Protein AF-A0A059F1Z1-F1 (afdb_monomer_lite)

Radius of gyration: 28.46 Å; chains: 1; bounding box: 119×23×48 Å

Secondary structure (DSSP, 8-state):
-------------------TTS---S----EETTEEGGG--GGG-S--GGGSTT--GGGT-STT--HHHHHHHHHHHHHHHT-----HHHHHHHHHHHHHHHHHHTT--

Sequence (109 aa):
MEDEIKLEDESSVNSIEVVLDQPIEEKQVPLMEGNIIYDFEIDNMEDKPWNKPGADITDYFNYGFNETTWKKYCIAQREFVGGKKEDDSTRKNEREDRFYKERRRDKRW

Structure (mmCIF, N/CA/C/O backbone):
data_AF-A0A059F1Z1-F1
#
_entry.id   AF-A0A059F1Z1-F1
#
loop_
_atom_site.group_PDB
_atom_site.id
_atom_site.type_symbol
_atom_site.label_atom_id
_atom_site.label_alt_id
_atom_site.label_comp_id
_atom_site.label_asym_id
_atom_site.label_entity_id
_atom_site.label_seq_id
_atom_site.pdbx_PDB_ins_code
_atom_site.Cartn_x
_atom_site.Cartn_y
_atom_site.Cartn_z
_atom_site.occupancy
_atom_site.B_iso_or_equiv
_atom_site.auth_seq_id
_atom_site.auth_comp_id
_atom_site.auth_asym_id
_atom_site.auth_atom_id
_atom_site.pdbx_PDB_model_num
ATOM 1 N N . MET A 1 1 ? -58.155 4.419 -7.789 1.00 43.25 1 MET A N 1
ATOM 2 C CA . MET A 1 1 ? -57.543 5.117 -8.932 1.00 43.25 1 MET A CA 1
ATOM 3 C C . MET A 1 1 ? -56.071 5.059 -8.611 1.00 43.25 1 MET A C 1
ATOM 5 O O . MET A 1 1 ? -55.669 5.647 -7.620 1.00 43.25 1 MET A O 1
ATOM 9 N N . GLU A 1 2 ? -55.394 4.100 -9.226 1.00 41.12 2 GLU A N 1
ATOM 10 C CA . GLU A 1 2 ? -54.045 3.678 -8.856 1.00 41.12 2 GLU A CA 1
ATOM 11 C C . GLU A 1 2 ? -53.060 4.760 -9.298 1.00 41.12 2 GLU A C 1
ATOM 13 O O . GLU A 1 2 ? -53.118 5.202 -10.444 1.00 41.12 2 GLU A O 1
ATOM 18 N N . ASP A 1 3 ? -52.217 5.221 -8.374 1.00 47.94 3 ASP A N 1
ATOM 19 C CA . ASP A 1 3 ? -51.153 6.170 -8.677 1.00 47.94 3 ASP A CA 1
ATOM 20 C C . ASP A 1 3 ? -50.056 5.439 -9.458 1.00 47.94 3 ASP A C 1
ATOM 22 O O . ASP A 1 3 ? -49.394 4.523 -8.966 1.00 47.94 3 ASP A O 1
ATOM 26 N N . GLU A 1 4 ? -49.921 5.829 -10.719 1.00 58.94 4 GLU A N 1
ATOM 27 C CA . GLU A 1 4 ? -48.969 5.313 -11.691 1.00 58.94 4 GLU A CA 1
ATOM 28 C C . GLU A 1 4 ?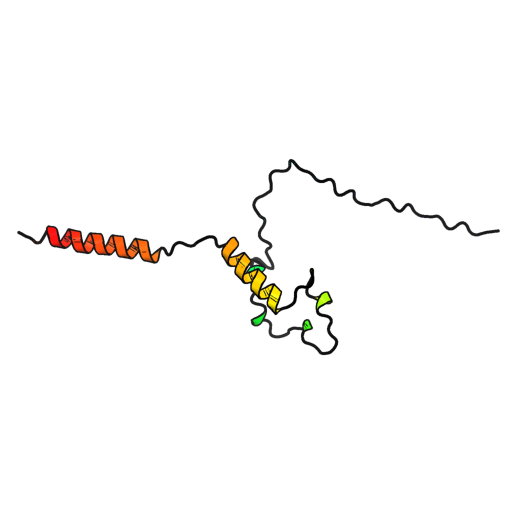 -47.540 5.702 -11.275 1.00 58.94 4 GLU A C 1
ATOM 30 O O . GLU A 1 4 ? -47.114 6.851 -11.408 1.00 58.94 4 GLU A O 1
ATOM 35 N N . ILE A 1 5 ? -46.787 4.737 -10.740 1.00 56.19 5 ILE A N 1
ATOM 36 C CA . ILE A 1 5 ? -45.344 4.868 -10.526 1.00 56.19 5 ILE A CA 1
ATOM 37 C C . ILE A 1 5 ? -44.699 4.959 -11.912 1.00 56.19 5 ILE A C 1
ATOM 39 O O . ILE A 1 5 ? -44.599 3.960 -12.625 1.00 56.19 5 ILE A O 1
ATOM 43 N N . LYS A 1 6 ? -44.266 6.160 -12.310 1.00 53.53 6 LYS A N 1
ATOM 44 C CA . LYS A 1 6 ? -43.410 6.334 -13.486 1.00 53.53 6 LYS A CA 1
ATOM 45 C C . LYS A 1 6 ? -42.079 5.636 -13.221 1.00 53.53 6 LYS A C 1
ATOM 47 O O . LYS A 1 6 ? -41.272 6.109 -12.428 1.00 53.53 6 LYS A O 1
ATOM 52 N N . LEU A 1 7 ? -41.887 4.501 -13.885 1.00 54.09 7 LEU A N 1
ATOM 53 C CA . LEU A 1 7 ? -40.592 3.855 -14.054 1.00 54.09 7 LEU A CA 1
ATOM 54 C C . LEU A 1 7 ? -39.719 4.798 -14.888 1.00 54.09 7 LEU A C 1
ATOM 56 O O . LEU A 1 7 ? -39.887 4.891 -16.104 1.00 54.09 7 LEU A O 1
ATOM 60 N N . GLU A 1 8 ? -38.855 5.560 -14.222 1.00 58.41 8 GLU A N 1
ATOM 61 C CA . GLU A 1 8 ? -37.783 6.281 -14.898 1.00 58.41 8 GLU A CA 1
ATOM 62 C C . GLU A 1 8 ? -36.749 5.263 -15.392 1.00 58.41 8 GLU A C 1
ATOM 64 O O . GLU A 1 8 ? -36.366 4.331 -14.688 1.00 58.41 8 GLU A O 1
ATOM 69 N N . ASP A 1 9 ? -36.406 5.425 -16.662 1.00 56.62 9 ASP A N 1
ATOM 70 C CA . ASP A 1 9 ? -35.648 4.531 -17.525 1.00 56.62 9 ASP A CA 1
ATOM 71 C C . ASP A 1 9 ? -34.262 4.189 -16.953 1.00 56.62 9 ASP A C 1
ATOM 73 O O . ASP A 1 9 ? -33.336 5.005 -16.954 1.00 56.62 9 ASP A O 1
ATOM 77 N N . GLU A 1 10 ? -34.110 2.950 -16.480 1.00 58.88 10 GLU A N 1
ATOM 78 C CA . GLU A 1 10 ? -32.811 2.338 -16.218 1.00 58.88 10 GLU A CA 1
ATOM 79 C C . GLU A 1 10 ? -32.097 2.031 -17.538 1.00 58.88 10 GLU A C 1
ATOM 81 O O . GLU A 1 10 ? -32.038 0.887 -17.980 1.00 58.88 10 GLU A O 1
ATOM 86 N N . SER A 1 11 ? -31.522 3.045 -18.180 1.00 51.62 11 SER A N 1
ATOM 87 C CA . SER A 1 11 ? -30.499 2.812 -19.202 1.00 51.62 11 SER A CA 1
ATOM 88 C C . SER A 1 11 ? -29.630 4.042 -19.467 1.00 51.62 11 SER A C 1
ATOM 90 O O . SER A 1 11 ? -29.375 4.413 -20.611 1.00 51.62 11 SER A O 1
ATOM 92 N N . SER A 1 12 ? -29.059 4.623 -18.414 1.00 51.12 12 SER A N 1
ATOM 93 C CA . SER A 1 12 ? -27.705 5.175 -18.545 1.00 51.12 12 SER A CA 1
ATOM 94 C C . SER A 1 12 ? -26.702 4.181 -17.966 1.00 51.12 12 SER A C 1
ATOM 96 O O . SER A 1 12 ? -25.871 4.490 -17.114 1.00 51.12 12 SER A O 1
ATOM 98 N N . VAL A 1 13 ? -26.797 2.928 -18.419 1.00 52.75 13 VAL A N 1
ATOM 99 C CA . VAL A 1 13 ? -25.610 2.082 -18.486 1.00 52.75 13 VAL A CA 1
ATOM 100 C C . VAL A 1 13 ? -24.701 2.772 -19.488 1.00 52.75 13 VAL A C 1
ATOM 102 O O . VAL A 1 13 ? -24.8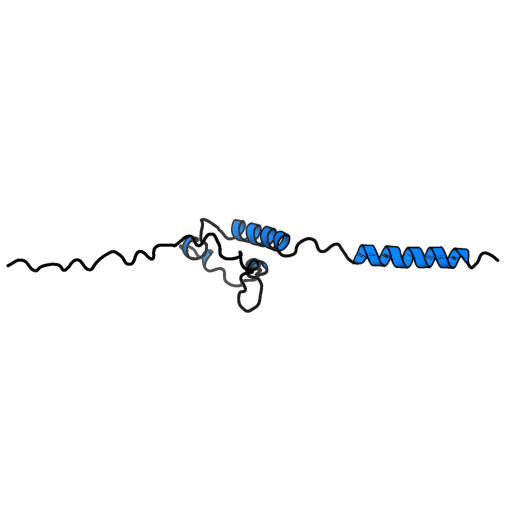80 2.631 -20.697 1.00 52.75 13 VAL A O 1
ATOM 105 N N . ASN A 1 14 ? -23.762 3.572 -18.975 1.00 52.34 14 ASN A N 1
ATOM 106 C CA . ASN A 1 14 ? -22.597 3.994 -19.735 1.00 52.34 14 ASN A CA 1
ATOM 107 C C . ASN A 1 14 ? -21.983 2.716 -20.295 1.00 52.34 14 ASN A C 1
ATOM 109 O O . ASN A 1 14 ? -21.321 1.957 -19.586 1.00 52.34 14 ASN A O 1
ATOM 113 N N . SER A 1 15 ? -22.311 2.443 -21.553 1.00 59.97 15 SER A N 1
ATOM 114 C CA . SER A 1 15 ? -21.779 1.324 -22.295 1.00 59.97 15 SER A CA 1
ATOM 115 C C . SER A 1 15 ? -20.285 1.569 -22.329 1.00 59.97 15 SER A C 1
ATOM 117 O O . SER A 1 15 ? -19.825 2.545 -22.917 1.00 59.97 15 SER A O 1
ATOM 119 N N . ILE A 1 16 ? -19.536 0.758 -21.586 1.00 59.16 16 ILE A N 1
ATOM 120 C CA . ILE A 1 16 ? -18.081 0.802 -21.615 1.00 59.16 16 ILE A CA 1
ATOM 121 C C . ILE A 1 16 ? -17.700 0.296 -23.005 1.00 59.16 16 ILE A C 1
ATOM 123 O O . ILE A 1 16 ? -17.593 -0.907 -23.240 1.00 59.16 16 ILE A O 1
ATOM 127 N N . GLU A 1 17 ? -17.583 1.218 -23.955 1.00 66.12 17 GLU A N 1
ATOM 128 C CA . GLU A 1 17 ? -17.037 0.933 -25.270 1.00 66.12 17 GLU A CA 1
ATOM 129 C C . GLU A 1 17 ? -15.561 0.579 -25.081 1.00 66.12 17 GLU A C 1
ATOM 131 O O . GLU A 1 17 ? -14.747 1.396 -24.649 1.00 66.12 17 GLU A O 1
ATOM 136 N N . VAL A 1 18 ? -15.210 -0.677 -25.357 1.00 58.66 18 VAL A N 1
ATOM 137 C CA . VAL A 1 18 ? -13.816 -1.121 -25.352 1.00 58.66 18 VAL A CA 1
ATOM 138 C C . VAL A 1 18 ? -13.155 -0.533 -26.597 1.00 58.66 18 VAL A C 1
ATOM 140 O O . VAL A 1 18 ? -13.222 -1.109 -27.681 1.00 58.66 18 VAL A O 1
ATOM 143 N N . VAL A 1 19 ? -12.550 0.647 -26.455 1.00 65.12 19 VAL A N 1
ATOM 144 C CA . VAL A 1 19 ? -11.808 1.297 -27.539 1.00 65.12 19 VAL A CA 1
ATOM 145 C C . VAL A 1 19 ? -10.473 0.569 -27.721 1.00 65.12 19 VAL A C 1
ATOM 147 O O . VAL A 1 19 ? -9.480 0.885 -27.073 1.00 65.12 19 VAL A O 1
ATOM 150 N N . LEU A 1 20 ? -10.470 -0.456 -28.577 1.00 60.19 20 LEU A N 1
ATOM 151 C CA . LEU A 1 20 ? -9.326 -1.352 -28.805 1.00 60.19 20 LEU A CA 1
ATOM 152 C C . LEU A 1 20 ? -8.123 -0.679 -29.496 1.00 60.19 20 LEU A C 1
ATOM 154 O O . LEU A 1 20 ? -7.015 -1.201 -29.402 1.00 60.19 20 LEU A O 1
ATOM 158 N N . ASP A 1 21 ? -8.322 0.483 -30.129 1.00 64.38 21 ASP A N 1
ATOM 159 C CA . ASP A 1 21 ? -7.346 1.085 -31.054 1.00 64.38 21 ASP A CA 1
ATOM 160 C C . ASP A 1 21 ? -6.800 2.454 -30.607 1.00 64.38 21 ASP A C 1
ATOM 162 O O . ASP A 1 21 ? -6.148 3.155 -31.385 1.00 64.38 21 ASP A O 1
ATOM 166 N N . GLN A 1 22 ? -7.034 2.867 -29.358 1.00 55.84 22 GLN A N 1
ATOM 167 C CA . GLN A 1 22 ? -6.298 4.010 -28.808 1.00 55.84 22 GLN A CA 1
ATOM 168 C C . GLN A 1 22 ? -4.856 3.551 -28.544 1.00 55.84 22 GLN A C 1
ATOM 170 O O . GLN A 1 22 ? -4.670 2.492 -27.935 1.00 55.84 22 GLN A O 1
ATOM 175 N N . PRO A 1 23 ? -3.821 4.299 -28.979 1.00 61.19 23 PRO A N 1
ATOM 176 C CA . PRO A 1 23 ? -2.465 4.011 -28.536 1.00 61.19 23 PRO A CA 1
ATOM 177 C C . PRO A 1 23 ? -2.493 3.990 -27.010 1.00 61.19 23 PRO A C 1
ATOM 179 O O . PRO A 1 23 ? -3.001 4.929 -26.403 1.00 61.19 23 PRO A O 1
ATOM 182 N N . ILE A 1 24 ? -2.023 2.895 -26.404 1.00 58.62 24 ILE A N 1
ATOM 183 C CA . ILE A 1 24 ? -1.924 2.772 -24.949 1.00 58.62 24 ILE A CA 1
ATOM 184 C C . ILE A 1 24 ? -1.012 3.916 -24.511 1.00 58.62 24 ILE A C 1
ATOM 186 O O . ILE A 1 24 ? 0.206 3.834 -24.681 1.00 58.62 24 ILE A O 1
ATOM 190 N N . GLU A 1 25 ? -1.624 5.012 -24.059 1.00 59.72 25 GLU A N 1
ATOM 191 C CA . GLU A 1 25 ? -0.914 6.196 -23.603 1.00 59.72 25 GLU A CA 1
ATOM 192 C C . GLU A 1 25 ? 0.118 5.757 -22.568 1.00 59.72 25 GLU A C 1
ATOM 194 O O . GLU A 1 25 ? -0.137 4.845 -21.771 1.00 59.72 25 GLU A O 1
ATOM 199 N N . GLU A 1 26 ? 1.304 6.368 -22.642 1.00 61.81 26 GLU A N 1
ATOM 200 C CA . GLU A 1 26 ? 2.421 6.140 -21.730 1.00 61.81 26 GLU A CA 1
ATOM 201 C C . GLU A 1 26 ? 1.907 5.857 -20.328 1.00 61.81 26 GLU A C 1
ATOM 203 O O . GLU A 1 26 ? 1.173 6.667 -19.770 1.00 61.81 26 GLU A O 1
ATOM 208 N N . LYS A 1 27 ? 2.266 4.679 -19.806 1.00 61.75 27 LYS A N 1
ATOM 209 C CA . LYS A 1 27 ? 1.796 4.111 -18.542 1.00 61.75 27 LYS A CA 1
ATOM 210 C C . LYS A 1 27 ? 1.706 5.203 -17.469 1.00 61.75 27 LYS A C 1
ATOM 212 O O . LYS A 1 27 ? 2.709 5.505 -16.824 1.00 61.75 27 LYS A O 1
ATOM 217 N N . GLN A 1 28 ? 0.527 5.814 -17.318 1.00 63.16 28 GLN A N 1
ATOM 218 C CA . GLN A 1 28 ? 0.383 7.001 -16.486 1.00 63.16 28 GLN A CA 1
ATOM 219 C C . GLN A 1 28 ? 0.626 6.572 -15.046 1.00 63.16 28 GLN A C 1
ATOM 221 O O . GLN A 1 28 ? -0.112 5.761 -14.483 1.00 63.16 28 GLN A O 1
ATOM 226 N N . VAL A 1 29 ? 1.730 7.047 -14.472 1.00 69.50 29 VAL A N 1
ATOM 227 C CA . VAL A 1 29 ? 2.052 6.755 -13.084 1.00 69.50 29 VAL A CA 1
ATOM 228 C C . VAL A 1 29 ? 1.142 7.636 -12.230 1.00 69.50 29 VAL A C 1
ATOM 230 O O . VAL A 1 29 ? 1.220 8.857 -12.351 1.00 69.50 29 VAL A O 1
ATOM 233 N N . PRO A 1 30 ? 0.279 7.059 -11.380 1.00 71.50 30 PRO A N 1
ATOM 234 C CA . PRO A 1 30 ? -0.545 7.830 -10.474 1.00 71.50 30 PRO A CA 1
ATOM 235 C C . PRO A 1 30 ? 0.352 8.677 -9.572 1.00 71.50 30 PRO A C 1
ATOM 237 O O . PRO A 1 30 ? 1.275 8.155 -8.933 1.00 71.50 30 PRO A O 1
ATOM 240 N N . LEU A 1 31 ? 0.062 9.974 -9.521 1.00 78.62 31 LEU A N 1
ATOM 241 C CA . LEU A 1 31 ? 0.705 10.925 -8.626 1.00 78.62 31 LEU A CA 1
ATOM 242 C C . LEU A 1 31 ? -0.303 11.362 -7.561 1.00 78.62 31 LEU A C 1
ATOM 244 O O . LEU A 1 31 ? -1.433 11.721 -7.884 1.00 78.62 31 LEU A O 1
ATOM 248 N N . MET A 1 32 ? 0.115 11.370 -6.302 1.00 73.38 32 MET A N 1
ATOM 249 C CA . MET A 1 32 ? -0.605 11.978 -5.188 1.00 73.38 32 MET A CA 1
ATOM 250 C C . MET A 1 32 ? 0.264 13.106 -4.642 1.00 73.38 32 MET A C 1
ATOM 252 O O . MET A 1 32 ? 1.413 12.882 -4.271 1.00 73.38 32 MET A O 1
ATOM 256 N N . GLU A 1 33 ? -0.256 14.334 -4.680 1.00 76.25 33 GLU A N 1
ATOM 257 C CA . GLU A 1 33 ? 0.467 15.545 -4.250 1.00 76.25 33 GLU A CA 1
ATOM 258 C C . GLU A 1 33 ? 1.837 15.738 -4.940 1.00 76.25 33 GLU A C 1
ATOM 260 O O . GLU A 1 33 ? 2.774 16.287 -4.370 1.00 76.25 33 GLU A O 1
ATOM 265 N N . GLY A 1 34 ? 1.968 15.274 -6.188 1.00 72.06 34 GLY A N 1
ATOM 266 C CA . GLY A 1 34 ? 3.216 15.349 -6.956 1.00 72.06 34 GLY A CA 1
ATOM 267 C C . GLY A 1 34 ? 4.212 14.214 -6.686 1.00 72.06 34 GLY A C 1
ATOM 268 O O . GLY A 1 34 ? 5.224 14.137 -7.379 1.00 72.06 34 GLY A O 1
ATOM 269 N N . ASN A 1 35 ? 3.911 13.304 -5.756 1.00 73.19 35 ASN A N 1
ATOM 270 C CA . ASN A 1 35 ? 4.700 12.101 -5.499 1.00 73.19 35 ASN A CA 1
ATOM 271 C C . ASN A 1 35 ? 4.059 10.879 -6.148 1.00 73.19 35 ASN A C 1
ATOM 273 O O . ASN A 1 35 ? 2.837 10.772 -6.234 1.00 73.19 35 ASN A O 1
ATOM 277 N N . ILE A 1 36 ? 4.878 9.926 -6.581 1.00 80.25 36 ILE A N 1
ATOM 278 C CA . ILE A 1 36 ? 4.384 8.643 -7.081 1.00 80.25 36 ILE A CA 1
ATOM 279 C C . ILE A 1 36 ? 3.632 7.940 -5.946 1.00 80.25 36 ILE A C 1
ATOM 281 O O . ILE A 1 36 ? 4.171 7.792 -4.853 1.00 80.25 36 ILE A O 1
ATOM 285 N N . ILE A 1 37 ? 2.403 7.476 -6.199 1.00 81.19 37 ILE A N 1
ATOM 286 C CA . ILE A 1 37 ? 1.555 6.865 -5.153 1.00 81.19 37 ILE A CA 1
ATOM 287 C C . ILE A 1 37 ? 2.255 5.687 -4.455 1.00 81.19 37 ILE A C 1
ATOM 289 O O . ILE A 1 37 ? 2.053 5.449 -3.268 1.00 81.19 37 ILE A O 1
ATOM 293 N N . TYR A 1 38 ? 3.110 4.960 -5.173 1.00 79.25 38 TYR A N 1
ATOM 294 C CA . TYR A 1 38 ? 3.847 3.813 -4.634 1.00 79.25 38 TYR A CA 1
ATOM 295 C C . TYR A 1 38 ? 5.091 4.197 -3.818 1.00 79.25 38 TYR A C 1
ATOM 297 O O . TYR A 1 38 ? 5.626 3.345 -3.114 1.00 79.25 38 TYR A O 1
ATOM 305 N N . ASP A 1 39 ? 5.548 5.450 -3.901 1.00 73.56 39 ASP A N 1
ATOM 306 C CA . ASP A 1 39 ? 6.617 5.984 -3.046 1.00 73.56 39 ASP A CA 1
ATOM 307 C C . ASP A 1 39 ? 6.076 6.480 -1.696 1.00 73.56 39 ASP A C 1
ATOM 309 O O . ASP A 1 39 ? 6.846 6.856 -0.815 1.00 73.56 39 ASP A O 1
ATOM 313 N N . PHE A 1 40 ? 4.755 6.458 -1.504 1.00 74.56 40 PHE A N 1
ATOM 314 C CA . PHE A 1 40 ? 4.140 6.847 -0.248 1.00 74.56 40 PHE A CA 1
ATOM 315 C C . PHE A 1 40 ? 4.411 5.804 0.854 1.00 74.56 40 PHE A C 1
ATOM 317 O O . PHE A 1 40 ? 3.907 4.676 0.821 1.00 74.56 40 PHE A O 1
ATOM 324 N N . GLU A 1 41 ? 5.189 6.186 1.868 1.00 76.44 41 GLU A N 1
ATOM 325 C CA . GLU A 1 41 ? 5.482 5.347 3.033 1.00 76.44 41 GLU A CA 1
ATOM 326 C C . GLU A 1 41 ? 4.334 5.412 4.053 1.00 76.44 41 GLU A C 1
ATOM 328 O O . GLU A 1 41 ? 4.332 6.242 4.959 1.00 76.44 41 GLU A O 1
ATOM 333 N N . ILE A 1 42 ? 3.365 4.492 3.938 1.00 78.56 42 ILE A N 1
ATOM 334 C CA . ILE A 1 42 ? 2.245 4.353 4.897 1.00 78.56 42 ILE A CA 1
ATOM 335 C C . ILE A 1 42 ? 2.725 4.178 6.349 1.00 78.56 42 ILE A C 1
ATOM 337 O O . ILE A 1 42 ? 2.026 4.562 7.283 1.00 78.56 42 ILE A O 1
ATOM 341 N N . ASP A 1 43 ? 3.925 3.636 6.562 1.00 77.94 43 ASP A N 1
ATOM 342 C CA . ASP A 1 43 ? 4.507 3.482 7.899 1.00 77.94 43 ASP A CA 1
ATOM 343 C C . ASP A 1 43 ? 4.843 4.810 8.585 1.00 77.94 43 ASP A C 1
ATOM 345 O O . ASP A 1 43 ? 4.881 4.848 9.812 1.00 77.94 43 ASP A O 1
ATOM 349 N N . ASN A 1 44 ? 5.023 5.889 7.819 1.00 80.00 44 ASN A N 1
ATOM 350 C CA . ASN A 1 44 ? 5.304 7.217 8.361 1.00 80.00 44 ASN A CA 1
ATOM 351 C C . ASN A 1 44 ? 4.033 7.995 8.728 1.00 80.00 44 ASN A C 1
ATOM 353 O O . ASN A 1 44 ? 4.134 9.099 9.259 1.00 80.00 44 ASN A O 1
ATOM 357 N N . MET A 1 45 ? 2.839 7.460 8.446 1.00 81.62 45 MET A N 1
ATOM 358 C CA . MET A 1 45 ? 1.598 8.085 8.897 1.00 81.62 45 MET A CA 1
ATOM 359 C C . MET A 1 45 ? 1.476 7.952 10.421 1.00 81.62 45 MET A C 1
ATOM 361 O O . MET A 1 45 ? 1.443 6.835 10.941 1.00 81.62 45 MET A O 1
ATOM 365 N N . GLU A 1 46 ? 1.378 9.085 11.127 1.00 78.56 46 GLU A N 1
ATOM 366 C CA . GLU A 1 46 ? 1.161 9.115 12.585 1.00 78.56 46 GLU A CA 1
ATOM 367 C C . GLU A 1 46 ? -0.169 8.462 12.979 1.00 78.56 46 GLU A C 1
ATOM 369 O O . GLU A 1 46 ? -0.226 7.706 13.947 1.00 78.56 46 GLU A O 1
ATOM 374 N N . ASP A 1 47 ? -1.221 8.704 12.194 1.00 84.94 47 ASP A N 1
ATOM 375 C CA . ASP A 1 47 ? -2.550 8.152 12.423 1.00 84.94 47 ASP A CA 1
ATOM 376 C C . ASP A 1 47 ? -2.945 7.180 11.308 1.00 84.94 47 ASP A C 1
ATOM 378 O O . ASP A 1 47 ? -3.044 7.540 10.135 1.00 84.94 47 ASP A O 1
ATOM 382 N N . LYS A 1 48 ? -3.234 5.935 11.701 1.00 88.81 48 LYS A N 1
ATOM 383 C CA . LYS A 1 48 ? -3.752 4.872 10.828 1.00 88.81 48 LYS A CA 1
ATOM 384 C C . LYS A 1 48 ? -5.206 4.581 11.210 1.00 88.81 48 LYS A C 1
ATOM 386 O O . LYS A 1 48 ? -5.450 3.731 12.070 1.00 88.81 48 LYS A O 1
ATOM 391 N N . PRO A 1 49 ? -6.195 5.300 10.645 1.00 86.50 49 PRO A N 1
ATOM 392 C CA . PRO A 1 49 ? -7.592 5.201 11.076 1.00 86.50 49 PRO A CA 1
ATOM 393 C C . PRO A 1 49 ? -8.190 3.797 10.891 1.00 86.50 49 PRO A C 1
ATOM 395 O O . PRO A 1 49 ? -9.048 3.408 11.680 1.00 86.50 49 PRO A O 1
ATOM 398 N N . TRP A 1 50 ? -7.670 3.005 9.948 1.00 89.44 50 TRP A N 1
ATOM 399 C CA . TRP 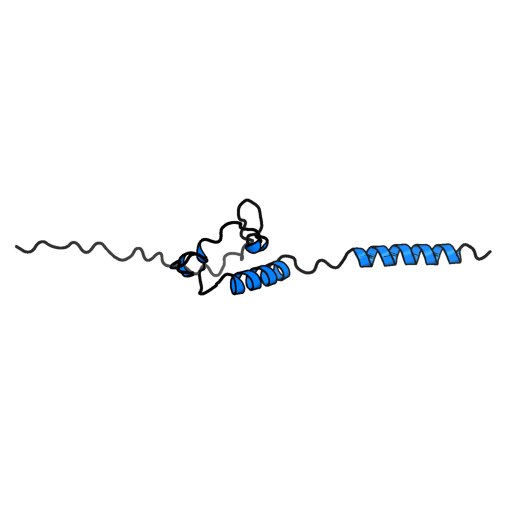A 1 50 ? -8.021 1.592 9.752 1.00 89.44 50 TRP A CA 1
ATOM 400 C C . TRP A 1 50 ? -7.557 0.649 10.878 1.00 89.44 50 TRP A C 1
ATOM 402 O O . TRP A 1 50 ? -8.019 -0.484 10.936 1.00 89.44 50 TRP A O 1
ATOM 412 N N . ASN A 1 51 ? -6.678 1.085 11.792 1.00 88.25 51 ASN A N 1
ATOM 413 C CA . ASN A 1 51 ? -6.253 0.292 12.958 1.00 88.25 51 ASN A CA 1
ATOM 414 C C . ASN A 1 51 ? -7.130 0.518 14.202 1.00 88.25 51 ASN A C 1
ATOM 416 O O . ASN A 1 51 ? -6.894 -0.091 15.248 1.00 88.25 51 ASN A O 1
ATOM 420 N N . LYS A 1 52 ? -8.130 1.404 14.129 1.00 89.56 52 LYS A N 1
ATOM 421 C CA . LYS A 1 52 ? -9.036 1.663 15.253 1.00 89.56 52 LYS A CA 1
ATOM 422 C C . LYS A 1 52 ? -9.980 0.470 15.474 1.00 89.56 52 LYS A C 1
ATOM 424 O O . LYS A 1 52 ? -10.416 -0.154 14.509 1.00 89.56 52 LYS A O 1
ATOM 429 N N . PRO A 1 53 ? -10.338 0.147 16.731 1.00 88.75 53 PRO A N 1
ATOM 430 C CA . PRO A 1 53 ? -11.287 -0.926 17.007 1.00 88.75 53 PRO A CA 1
ATOM 431 C C . PRO A 1 53 ? -12.642 -0.614 16.360 1.00 88.75 53 PRO A C 1
ATOM 433 O O . PRO A 1 53 ? -13.201 0.459 16.577 1.00 88.75 53 PRO A O 1
ATOM 436 N N . GLY A 1 54 ? -13.158 -1.558 15.572 1.00 89.31 54 GLY A N 1
ATOM 437 C CA . GLY A 1 54 ? -14.411 -1.400 14.830 1.00 89.31 54 GLY A CA 1
ATOM 438 C C . GLY A 1 54 ? -14.281 -0.687 13.481 1.00 89.31 54 GLY A C 1
ATOM 439 O O . GLY A 1 54 ? -15.297 -0.511 12.818 1.00 89.31 54 GLY A O 1
ATOM 440 N N . ALA A 1 55 ? -13.074 -0.292 13.064 1.00 90.19 55 ALA A N 1
ATOM 441 C CA . ALA A 1 55 ? -12.839 0.150 11.694 1.00 90.19 55 ALA A CA 1
ATOM 442 C C . ALA A 1 55 ? -12.892 -1.051 10.739 1.00 90.19 55 ALA A C 1
ATOM 444 O O . ALA A 1 55 ? -12.310 -2.100 11.031 1.00 90.19 55 ALA A O 1
ATOM 445 N N . ASP A 1 56 ? -13.566 -0.887 9.601 1.00 90.69 56 ASP A N 1
ATOM 446 C CA . ASP A 1 56 ? -13.493 -1.848 8.508 1.00 90.69 56 ASP A CA 1
ATOM 447 C C . ASP A 1 56 ? -12.325 -1.483 7.590 1.00 90.69 56 ASP A C 1
ATOM 449 O O . ASP A 1 56 ? -12.117 -0.324 7.231 1.00 90.69 56 ASP A O 1
ATOM 453 N N . ILE A 1 57 ? -11.535 -2.480 7.208 1.00 88.25 57 ILE A N 1
ATOM 454 C CA . ILE A 1 57 ? -10.396 -2.278 6.319 1.00 88.25 57 ILE A CA 1
ATOM 455 C C . ILE A 1 57 ? -10.842 -2.010 4.877 1.00 88.25 57 ILE A C 1
ATOM 457 O O . ILE A 1 57 ? -10.115 -1.344 4.136 1.00 88.25 57 ILE A O 1
ATOM 461 N N . THR A 1 58 ? -12.038 -2.471 4.486 1.00 91.44 58 THR A N 1
ATOM 462 C CA . THR A 1 58 ? -12.581 -2.260 3.134 1.00 91.44 58 THR A CA 1
ATOM 463 C C . THR A 1 58 ? -12.953 -0.808 2.860 1.00 91.44 58 THR A C 1
ATOM 465 O O . THR A 1 58 ? -13.017 -0.414 1.700 1.00 91.44 58 THR A O 1
ATOM 468 N N . ASP A 1 59 ? -13.136 -0.000 3.907 1.00 91.19 59 ASP A N 1
ATOM 469 C CA . ASP A 1 59 ? -13.374 1.442 3.779 1.00 91.19 59 ASP A CA 1
ATOM 470 C C . ASP A 1 59 ? -12.122 2.198 3.297 1.00 91.19 59 ASP A C 1
ATOM 472 O O . ASP A 1 59 ? -12.220 3.319 2.799 1.00 91.19 59 ASP A O 1
ATOM 476 N N . TYR A 1 60 ? -10.937 1.588 3.433 1.00 89.00 60 TYR A N 1
ATOM 477 C CA . TYR A 1 60 ? -9.643 2.208 3.121 1.00 89.00 60 TYR A CA 1
ATOM 478 C C . TYR A 1 60 ? -8.904 1.502 1.981 1.00 89.00 60 TYR A C 1
ATOM 480 O O . TYR A 1 60 ? -8.169 2.145 1.230 1.00 89.00 60 TYR A O 1
ATOM 488 N N . PHE A 1 61 ? -9.084 0.188 1.837 1.00 89.31 61 PHE A N 1
ATOM 489 C CA . PHE A 1 61 ? -8.392 -0.620 0.841 1.00 89.31 61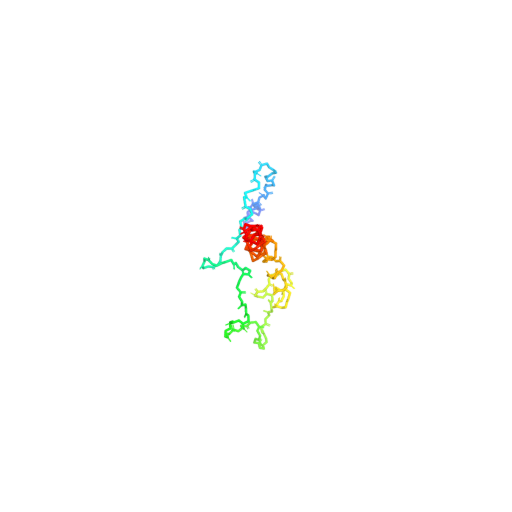 PHE A CA 1
ATOM 490 C C . PHE A 1 61 ? -9.381 -1.339 -0.081 1.00 89.31 61 PHE A C 1
ATOM 492 O O . PHE A 1 61 ? -10.219 -2.127 0.352 1.00 89.31 61 PHE A O 1
ATOM 499 N N . ASN A 1 62 ? -9.218 -1.122 -1.386 1.00 88.75 62 ASN A N 1
ATOM 500 C CA . ASN A 1 62 ? -9.985 -1.812 -2.420 1.00 88.75 62 ASN A CA 1
ATOM 501 C C . ASN A 1 62 ? -9.362 -3.170 -2.786 1.00 88.75 62 ASN A C 1
ATOM 503 O O . ASN A 1 62 ? -8.211 -3.461 -2.457 1.00 88.75 62 ASN A O 1
ATOM 507 N N . TYR A 1 63 ? -10.118 -3.997 -3.514 1.00 90.19 63 TYR A N 1
ATOM 508 C CA . TYR A 1 63 ? -9.656 -5.282 -4.071 1.00 90.19 63 TYR A CA 1
ATOM 509 C C . TYR A 1 63 ? -9.197 -6.317 -3.030 1.00 90.19 63 TYR A C 1
ATOM 511 O O . TYR A 1 63 ? -8.414 -7.213 -3.342 1.00 90.19 63 TYR A O 1
ATOM 519 N N . GLY A 1 64 ? -9.671 -6.202 -1.786 1.00 87.94 64 GLY A N 1
ATOM 520 C CA . GLY A 1 64 ? -9.267 -7.093 -0.696 1.00 87.94 64 GLY A CA 1
ATOM 521 C C . GLY A 1 64 ? -7.824 -6.881 -0.236 1.00 87.94 64 GLY A C 1
ATOM 522 O O . GLY A 1 64 ? -7.257 -7.751 0.428 1.00 87.94 64 GLY A O 1
ATOM 523 N N . PHE A 1 65 ? -7.211 -5.747 -0.590 1.00 89.56 65 PHE A N 1
ATOM 524 C CA . PHE A 1 65 ? -5.939 -5.370 -0.001 1.00 89.56 65 PHE A CA 1
ATOM 525 C C . PHE A 1 65 ? -6.090 -5.012 1.479 1.00 89.56 65 PHE A C 1
ATOM 527 O O . PHE A 1 65 ? -7.147 -4.639 1.972 1.00 89.56 65 PHE A O 1
ATOM 534 N N . ASN A 1 66 ? -4.979 -5.135 2.187 1.00 88.81 66 ASN A N 1
ATOM 535 C CA . ASN A 1 66 ? -4.752 -4.606 3.516 1.00 88.81 66 ASN A CA 1
ATOM 536 C C . ASN A 1 66 ? -3.398 -3.885 3.534 1.00 88.81 66 ASN A C 1
ATOM 538 O O . ASN A 1 66 ? -2.653 -3.910 2.549 1.00 88.81 66 ASN A O 1
ATOM 542 N N . GLU A 1 67 ? -3.039 -3.307 4.677 1.00 88.62 67 GLU A N 1
ATOM 543 C CA . GLU A 1 67 ? -1.770 -2.596 4.868 1.00 88.62 67 GLU A CA 1
ATOM 544 C C . GLU A 1 67 ? -0.544 -3.422 4.420 1.00 88.62 67 GLU A C 1
ATOM 546 O O . GLU A 1 67 ? 0.347 -2.922 3.731 1.00 88.62 67 GLU A O 1
ATOM 551 N N . THR A 1 68 ? -0.524 -4.724 4.724 1.00 88.69 68 THR A N 1
ATOM 552 C CA . THR A 1 68 ? 0.608 -5.607 4.396 1.00 88.69 68 THR A CA 1
ATOM 553 C C . THR A 1 68 ? 0.702 -5.901 2.899 1.00 88.69 68 THR A C 1
ATOM 555 O O . THR A 1 68 ? 1.794 -5.883 2.325 1.00 88.69 68 THR A O 1
ATOM 558 N N . THR A 1 69 ? -0.417 -6.213 2.244 1.00 90.62 69 THR A N 1
ATOM 559 C CA . THR A 1 69 ? -0.430 -6.535 0.809 1.00 90.62 69 THR A CA 1
ATOM 560 C 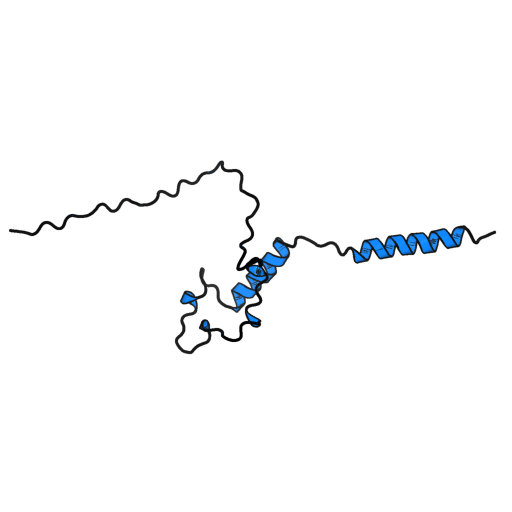C . THR A 1 69 ? -0.225 -5.292 -0.045 1.00 90.62 69 THR A C 1
ATOM 562 O O . THR A 1 69 ? 0.484 -5.365 -1.045 1.00 90.62 69 THR A O 1
ATOM 565 N N . TRP A 1 70 ? -0.772 -4.151 0.381 1.00 87.81 70 TRP A N 1
ATOM 566 C CA . TRP A 1 70 ? -0.554 -2.865 -0.272 1.00 87.81 70 TRP A CA 1
ATOM 567 C C . TRP A 1 70 ? 0.928 -2.483 -0.262 1.00 87.81 70 TRP A C 1
ATOM 569 O O . TRP A 1 70 ? 1.492 -2.154 -1.301 1.00 87.81 70 TRP A O 1
ATOM 579 N N . LYS A 1 71 ? 1.612 -2.656 0.875 1.00 87.00 71 LYS A N 1
ATOM 580 C CA . LYS A 1 71 ? 3.059 -2.417 0.974 1.00 87.00 71 LYS A CA 1
ATOM 581 C C . LYS A 1 71 ? 3.869 -3.272 -0.003 1.00 87.00 71 LYS A C 1
ATOM 583 O O . LYS A 1 71 ? 4.771 -2.770 -0.670 1.00 87.00 71 LYS A O 1
ATOM 588 N N . LYS A 1 72 ? 3.542 -4.564 -0.114 1.00 88.12 72 LYS A N 1
ATOM 589 C CA . LYS A 1 72 ? 4.195 -5.466 -1.080 1.00 88.12 72 LYS A CA 1
ATOM 590 C C . LYS A 1 72 ? 3.963 -5.010 -2.519 1.00 88.12 72 LYS A C 1
ATOM 592 O O . LYS A 1 72 ? 4.896 -5.043 -3.318 1.00 88.12 72 LYS A O 1
ATOM 597 N N . TYR A 1 73 ? 2.746 -4.566 -2.827 1.00 86.50 73 TYR A N 1
ATOM 598 C CA . TYR A 1 73 ? 2.411 -4.023 -4.137 1.00 86.50 73 TYR A CA 1
ATOM 599 C C . TYR A 1 73 ? 3.229 -2.764 -4.456 1.00 86.50 73 TYR A C 1
ATOM 601 O O . TYR A 1 73 ? 3.833 -2.702 -5.524 1.00 86.50 73 TYR A O 1
ATOM 609 N N . CYS A 1 74 ? 3.351 -1.818 -3.520 1.00 86.38 74 CYS A N 1
ATOM 610 C CA . CYS A 1 74 ? 4.164 -0.616 -3.716 1.00 86.38 74 CYS A CA 1
ATOM 611 C C . CYS A 1 74 ? 5.634 -0.936 -4.024 1.00 86.38 74 CYS A C 1
ATOM 613 O O . CYS A 1 74 ? 6.217 -0.347 -4.932 1.00 86.38 74 CYS A O 1
ATOM 615 N N . ILE A 1 75 ? 6.223 -1.912 -3.320 1.00 85.00 75 ILE A N 1
ATOM 616 C CA . ILE A 1 75 ? 7.608 -2.353 -3.557 1.00 85.00 75 ILE A CA 1
ATOM 617 C C . ILE A 1 75 ? 7.764 -2.914 -4.973 1.00 85.00 75 ILE A C 1
ATOM 619 O O . ILE A 1 75 ? 8.631 -2.457 -5.717 1.00 85.00 75 ILE A O 1
ATOM 623 N N . ALA A 1 76 ? 6.903 -3.858 -5.360 1.00 86.75 76 ALA A N 1
ATOM 624 C CA . ALA A 1 76 ? 6.925 -4.445 -6.698 1.00 86.75 76 ALA A CA 1
ATOM 625 C C . ALA A 1 76 ? 6.732 -3.379 -7.788 1.00 86.75 76 ALA A C 1
ATOM 627 O O . ALA A 1 76 ? 7.395 -3.405 -8.824 1.00 86.75 76 ALA A O 1
ATOM 628 N N . GLN A 1 77 ? 5.861 -2.402 -7.540 1.00 84.75 77 GLN A N 1
ATOM 629 C CA . GLN A 1 77 ? 5.597 -1.329 -8.485 1.00 84.75 77 GLN A CA 1
ATOM 630 C C . GLN A 1 77 ? 6.773 -0.355 -8.601 1.00 84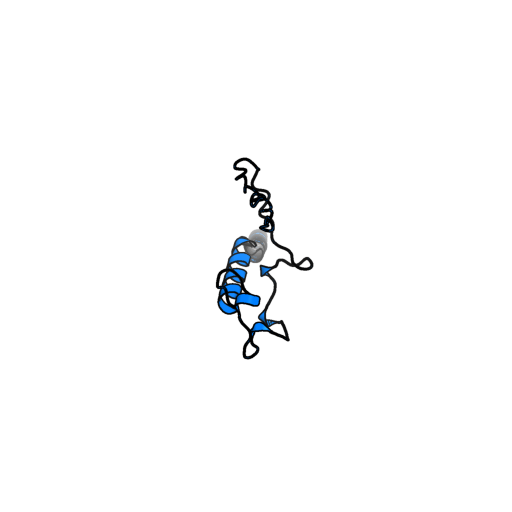.75 77 GLN A C 1
ATOM 632 O O . GLN A 1 77 ? 7.078 0.096 -9.702 1.00 84.75 77 GLN A O 1
ATOM 637 N N . ARG A 1 78 ? 7.491 -0.076 -7.509 1.00 79.69 78 ARG A N 1
ATOM 638 C CA . ARG A 1 78 ? 8.728 0.714 -7.544 1.00 79.69 78 ARG A CA 1
ATOM 639 C C . ARG A 1 78 ? 9.830 0.013 -8.333 1.00 79.69 78 ARG A C 1
ATOM 641 O O . ARG A 1 78 ? 10.539 0.672 -9.085 1.00 79.69 78 ARG A O 1
ATOM 648 N N . GLU A 1 79 ? 9.955 -1.307 -8.213 1.00 81.19 79 GLU A N 1
ATOM 649 C CA . GLU A 1 79 ? 10.882 -2.095 -9.038 1.00 81.19 79 GLU A CA 1
ATOM 650 C C . GLU A 1 79 ? 10.481 -2.092 -10.518 1.00 81.19 79 GLU A C 1
ATOM 652 O O . GLU A 1 79 ? 11.340 -2.001 -11.397 1.00 81.19 79 GLU A O 1
ATOM 657 N N . PHE A 1 80 ? 9.176 -2.147 -10.794 1.00 79.25 80 PHE A N 1
ATOM 658 C CA . PHE A 1 80 ? 8.643 -2.109 -12.150 1.00 79.25 80 PHE A CA 1
ATOM 659 C C . PHE A 1 80 ? 8.836 -0.734 -12.812 1.00 79.25 80 PHE A C 1
ATOM 661 O O . PHE A 1 80 ? 9.228 -0.654 -13.975 1.00 79.25 80 PHE A O 1
ATOM 668 N N . VAL A 1 81 ? 8.549 0.351 -12.087 1.00 76.44 81 VAL A N 1
ATOM 669 C CA . VAL A 1 81 ? 8.591 1.733 -12.595 1.00 76.44 81 VAL A CA 1
ATOM 670 C C . VAL A 1 81 ? 10.010 2.292 -12.590 1.00 76.44 81 VAL A C 1
ATOM 672 O O . VAL A 1 81 ? 10.423 2.934 -13.550 1.00 76.44 81 VAL A O 1
ATOM 675 N N . GLY A 1 82 ? 10.795 2.007 -11.553 1.00 66.12 82 GLY A N 1
ATOM 676 C CA . GLY A 1 82 ? 12.191 2.424 -11.429 1.00 66.12 82 GLY A CA 1
ATOM 677 C C . GLY A 1 82 ? 13.170 1.563 -12.226 1.00 66.12 82 GLY A C 1
ATOM 678 O O . GLY A 1 82 ? 14.330 1.478 -11.821 1.00 66.12 82 GLY A O 1
ATOM 679 N N . GLY A 1 83 ? 12.698 0.905 -13.295 1.00 55.84 83 GLY A N 1
ATOM 680 C CA . GLY A 1 83 ? 13.385 -0.135 -14.056 1.00 55.84 83 GLY A CA 1
ATOM 681 C C . GLY A 1 83 ? 14.904 0.004 -14.046 1.00 55.84 83 GLY A C 1
ATOM 682 O O . GLY A 1 83 ? 15.438 0.974 -14.570 1.00 55.84 83 GLY A O 1
ATOM 683 N N . LYS A 1 84 ? 15.575 -0.973 -13.414 1.00 49.72 84 LYS A N 1
ATOM 684 C CA . LYS A 1 84 ? 17.034 -1.181 -13.396 1.00 49.72 84 LYS A CA 1
ATOM 685 C C . LYS A 1 84 ? 17.842 0.118 -13.513 1.00 49.72 84 LYS A C 1
ATOM 687 O O . LYS A 1 84 ? 18.397 0.419 -14.569 1.00 49.72 84 LYS A O 1
ATOM 692 N N . LYS A 1 85 ? 18.013 0.841 -12.407 1.00 51.19 85 LYS A N 1
ATOM 693 C CA . LYS A 1 85 ? 19.196 1.699 -12.286 1.00 51.19 85 LYS A CA 1
ATOM 694 C C . LYS A 1 85 ? 20.410 0.768 -12.239 1.00 51.19 85 LYS A C 1
ATOM 696 O O . LYS A 1 85 ? 20.728 0.225 -11.189 1.00 51.19 85 LYS A O 1
ATOM 701 N N . GLU A 1 86 ? 21.022 0.497 -13.394 1.00 52.22 86 GLU A N 1
ATOM 702 C CA . GLU A 1 86 ? 22.394 -0.010 -13.426 1.00 52.22 86 GLU A CA 1
ATOM 703 C C . GLU A 1 86 ? 23.238 0.974 -12.615 1.00 52.22 86 GLU A C 1
ATOM 705 O O . GLU A 1 86 ? 23.315 2.153 -12.962 1.00 52.22 86 GLU A O 1
ATOM 710 N N . ASP A 1 87 ? 23.813 0.494 -11.517 1.00 52.94 87 ASP A N 1
ATOM 711 C CA . ASP A 1 87 ? 24.692 1.252 -10.635 1.00 52.94 87 ASP A CA 1
ATOM 712 C C . ASP A 1 87 ? 25.808 1.938 -11.452 1.00 52.94 87 ASP A C 1
ATOM 714 O O . ASP A 1 87 ? 26.784 1.324 -11.891 1.00 52.94 87 ASP A O 1
ATOM 718 N N . ASP A 1 88 ? 25.678 3.253 -11.659 1.00 52.00 88 ASP A N 1
ATOM 719 C CA . ASP A 1 88 ? 26.676 4.115 -12.321 1.00 52.00 88 ASP A CA 1
ATOM 720 C C . ASP A 1 88 ? 28.033 4.111 -11.573 1.00 52.00 88 ASP A C 1
ATOM 722 O O . ASP A 1 88 ? 29.085 4.476 -12.105 1.00 52.00 88 ASP A O 1
ATOM 726 N N . SER A 1 89 ? 28.042 3.610 -10.336 1.00 52.53 89 SER A N 1
ATOM 727 C CA . SER A 1 89 ? 29.229 3.325 -9.530 1.00 52.53 89 SER A CA 1
ATOM 728 C C . SER A 1 89 ? 30.172 2.304 -10.186 1.00 52.53 89 SER A C 1
ATOM 730 O O . SER A 1 89 ? 31.389 2.441 -10.047 1.00 52.53 89 SER A O 1
ATOM 732 N N . THR A 1 90 ? 29.677 1.331 -10.964 1.00 56.16 90 THR A N 1
ATOM 733 C CA . THR A 1 90 ? 30.548 0.341 -11.631 1.00 56.16 90 THR A CA 1
ATOM 734 C C . THR A 1 90 ? 31.311 0.944 -12.820 1.00 56.16 90 THR A C 1
ATOM 736 O O . THR A 1 90 ? 32.494 0.653 -13.006 1.00 56.16 90 THR A O 1
ATOM 739 N N . ARG A 1 91 ? 30.697 1.860 -13.589 1.00 55.09 91 ARG A N 1
ATOM 740 C CA . ARG A 1 91 ? 31.329 2.493 -14.770 1.00 55.09 91 ARG A CA 1
ATOM 741 C C . ARG A 1 91 ? 32.454 3.471 -14.409 1.00 55.09 91 ARG A C 1
ATOM 743 O O . ARG A 1 91 ? 33.393 3.632 -15.194 1.00 55.09 91 ARG A O 1
ATOM 750 N N . LYS A 1 92 ? 32.390 4.123 -13.241 1.00 58.78 92 LYS A N 1
ATOM 751 C CA . LYS A 1 92 ? 33.452 5.039 -12.776 1.00 58.78 92 LYS A CA 1
ATOM 752 C C . LYS A 1 92 ? 34.707 4.291 -12.325 1.00 58.78 92 LYS A C 1
ATOM 754 O O . LYS A 1 92 ? 35.797 4.652 -12.767 1.00 58.78 92 LYS A O 1
ATOM 759 N N . ASN A 1 93 ? 34.548 3.200 -11.573 1.00 58.62 93 ASN A N 1
ATOM 760 C CA . ASN A 1 93 ? 35.676 2.392 -11.097 1.00 58.62 93 ASN A CA 1
ATOM 761 C C . ASN A 1 93 ? 36.510 1.810 -12.251 1.00 58.62 93 ASN A C 1
ATOM 763 O O . ASN A 1 93 ? 37.737 1.816 -12.190 1.00 58.62 93 ASN A O 1
ATOM 767 N N . GLU A 1 94 ? 35.881 1.377 -13.348 1.00 60.06 94 GLU A N 1
ATOM 768 C CA . GLU A 1 94 ? 36.616 0.851 -14.506 1.00 60.06 94 GLU A CA 1
ATOM 769 C C . GLU A 1 94 ? 37.362 1.926 -15.306 1.00 60.06 94 GLU A C 1
ATOM 771 O O . GLU A 1 94 ? 38.423 1.646 -15.867 1.00 60.06 94 GLU A O 1
ATOM 776 N N . ARG A 1 95 ? 36.829 3.154 -15.392 1.00 59.25 95 ARG A N 1
ATOM 777 C CA . ARG A 1 95 ? 37.525 4.271 -16.057 1.00 59.25 95 ARG A CA 1
ATOM 778 C C . ARG A 1 95 ? 38.755 4.707 -15.266 1.00 59.25 95 ARG A C 1
ATOM 780 O O . ARG A 1 95 ? 39.806 4.923 -15.870 1.00 59.25 95 ARG A O 1
ATOM 787 N N . GLU A 1 96 ? 38.643 4.787 -13.944 1.00 61.53 96 GLU A N 1
ATOM 788 C CA . GLU A 1 96 ? 39.766 5.135 -13.068 1.00 61.53 96 GLU A CA 1
ATOM 789 C C . GLU A 1 96 ? 40.833 4.034 -13.037 1.00 61.53 96 GLU A C 1
ATOM 791 O O . GLU A 1 96 ? 42.024 4.333 -13.146 1.00 61.53 96 GLU A O 1
ATOM 796 N N . ASP A 1 97 ? 40.433 2.760 -13.001 1.00 68.94 97 ASP A N 1
ATOM 797 C CA . ASP A 1 97 ? 41.378 1.639 -13.026 1.00 68.94 97 ASP A CA 1
ATOM 798 C C . ASP A 1 97 ? 42.104 1.520 -14.381 1.00 68.94 97 ASP A C 1
ATOM 800 O O . ASP A 1 97 ? 43.303 1.223 -14.437 1.00 68.94 97 ASP A O 1
ATOM 804 N N . ARG A 1 98 ? 41.428 1.857 -15.494 1.00 64.25 98 ARG A N 1
ATOM 805 C CA . ARG A 1 98 ? 42.079 1.986 -16.811 1.00 64.25 98 ARG A CA 1
ATOM 806 C C . ARG A 1 98 ? 43.120 3.100 -16.812 1.00 64.25 98 ARG A C 1
ATOM 808 O O . ARG A 1 98 ? 44.239 2.877 -17.264 1.00 64.25 98 ARG A O 1
ATOM 815 N N . PHE A 1 99 ? 42.781 4.267 -16.266 1.00 67.94 99 PHE A N 1
ATOM 816 C CA . PHE A 1 99 ? 43.704 5.397 -16.166 1.00 67.94 99 PHE A CA 1
ATOM 817 C C . PHE A 1 99 ? 44.920 5.066 -15.288 1.00 67.94 99 PHE A C 1
ATOM 819 O O . PHE A 1 99 ? 46.057 5.391 -15.638 1.00 67.94 99 PHE A O 1
ATOM 826 N N . TYR A 1 100 ? 44.709 4.356 -14.177 1.00 62.81 100 TYR A N 1
ATOM 827 C CA . TYR A 1 100 ? 45.781 3.923 -13.282 1.00 62.81 100 TYR A CA 1
ATOM 828 C C . TYR A 1 100 ? 46.731 2.909 -13.942 1.00 62.81 100 TYR A C 1
ATOM 830 O O . TYR A 1 100 ? 47.947 2.967 -13.729 1.00 62.81 100 TYR A O 1
ATOM 838 N N . LYS A 1 101 ? 46.198 2.015 -14.786 1.00 66.06 101 LYS A N 1
ATOM 839 C CA . LYS A 1 101 ? 46.982 1.053 -15.577 1.00 66.06 101 LYS A CA 1
ATOM 840 C C . LYS A 1 101 ? 47.726 1.707 -16.747 1.00 66.06 101 LYS A C 1
ATOM 842 O O . LYS A 1 101 ? 48.889 1.370 -16.962 1.00 66.06 101 LYS A O 1
ATOM 847 N N . GLU A 1 102 ? 47.115 2.660 -17.451 1.00 64.38 102 GLU A N 1
ATOM 848 C CA . GLU A 1 102 ? 47.739 3.379 -18.578 1.00 64.38 102 GLU A CA 1
ATOM 849 C C . GLU A 1 102 ? 48.974 4.170 -18.112 1.00 64.38 102 GLU A C 1
ATOM 851 O O . GLU A 1 102 ? 50.076 3.997 -18.627 1.00 64.38 102 GLU A O 1
ATOM 856 N N . ARG A 1 103 ? 48.845 4.919 -17.009 1.00 60.41 103 ARG A N 1
ATOM 857 C CA . ARG A 1 103 ? 49.937 5.718 -16.422 1.00 60.41 103 ARG A CA 1
ATOM 858 C C . ARG A 1 103 ? 51.144 4.906 -15.938 1.00 60.41 103 ARG A C 1
ATOM 860 O O . ARG A 1 103 ? 52.215 5.471 -15.715 1.00 60.41 103 ARG A O 1
ATOM 867 N N . ARG A 1 104 ? 50.973 3.603 -15.691 1.00 60.56 104 ARG A N 1
ATOM 868 C CA . ARG A 1 104 ? 52.070 2.693 -15.324 1.00 60.56 104 ARG A CA 1
ATOM 869 C C . ARG A 1 104 ? 52.845 2.178 -16.536 1.00 60.56 104 ARG A C 1
ATOM 871 O O . ARG A 1 104 ? 53.994 1.784 -16.353 1.00 60.56 104 ARG A O 1
ATOM 878 N N . ARG A 1 105 ? 52.270 2.208 -17.744 1.00 59.25 105 ARG A N 1
ATOM 879 C CA . ARG A 1 105 ? 53.000 1.883 -18.981 1.00 59.25 105 ARG A CA 1
ATOM 880 C C . ARG A 1 105 ? 53.968 2.995 -19.376 1.00 59.25 105 ARG A C 1
ATOM 882 O O . ARG A 1 105 ? 55.103 2.691 -19.719 1.00 59.25 105 ARG A O 1
ATOM 889 N N . ASP A 1 106 ? 53.566 4.253 -19.212 1.00 60.72 106 ASP A N 1
ATOM 890 C CA . ASP A 1 106 ? 54.382 5.420 -19.588 1.00 60.72 106 ASP A CA 1
ATOM 891 C C . ASP A 1 106 ? 55.563 5.705 -18.644 1.00 60.72 106 ASP A C 1
ATOM 893 O O . ASP A 1 106 ? 56.433 6.509 -18.958 1.00 60.72 106 ASP A O 1
ATOM 897 N N . LYS A 1 107 ? 55.631 5.040 -17.484 1.00 56.16 107 LYS A N 1
ATOM 898 C CA . LYS A 1 107 ? 56.727 5.176 -16.503 1.00 56.16 107 LYS A CA 1
ATOM 899 C C . LYS A 1 107 ? 57.812 4.103 -16.621 1.00 56.16 107 LYS A C 1
ATOM 901 O O . LYS A 1 107 ? 58.607 3.931 -15.699 1.00 56.16 107 LYS A O 1
ATOM 906 N N . ARG A 1 108 ? 57.818 3.343 -17.716 1.00 57.53 108 ARG A N 1
ATOM 907 C CA . ARG A 1 108 ? 58.809 2.298 -17.982 1.00 57.53 108 ARG A CA 1
ATOM 908 C C . ARG A 1 108 ? 59.820 2.745 -19.044 1.00 57.53 108 ARG A C 1
ATOM 910 O O . ARG A 1 108 ? 60.007 2.003 -19.993 1.00 57.53 108 ARG A O 1
ATOM 917 N N . TRP A 1 109 ? 60.432 3.918 -18.886 1.00 54.31 109 TRP A N 1
ATOM 918 C CA . TRP A 1 109 ? 61.712 4.324 -19.490 1.00 54.31 109 TRP A CA 1
ATOM 919 C C . TRP A 1 109 ? 62.366 5.374 -18.593 1.00 54.31 109 TRP A C 1
ATOM 921 O O . TRP A 1 109 ? 61.622 6.249 -18.095 1.00 54.31 109 TRP A O 1
#

Foldseek 3Di:
DDDDDPPDDPPPPVPPPPPVPDDPPDPDQDDDPNHRPLPDDPVPDPDDPCPDVPRDQCVPDPPPDHPVVSNVVSVVVCCVVVPDPPPVVVVVVVVVVVVVVVVVVVPPD

pLDDT: mean 70.39, std 14.22, range [41.12, 91.44]

Organism: NCBI:txid1288291

InterPro domains:
  IPR007854 Pre-mRNA polyadenylation factor Fip1 domain [PF05182] (39-79)
  IPR051187 Pre-mRNA 3'-end-processing regulator [PTHR13484] (31-78)